Protein AF-A0A7Z8LF42-F1 (afdb_monomer_lite)

pLDDT: mean 80.25, std 17.41, range [40.81, 96.62]

Radius of gyration: 16.09 Å; chains: 1; bounding box: 41×28×46 Å

Secondary structure (DSSP, 8-state):
-----TT-----HHHHHHHHHS-HHHHHHHHHHHHHHHHHHHHHHHHHS---HHHHHHHHHHHHHHHHHHHHHHHHHHHHHT--

Foldseek 3Di:
DDDPPVLDDDDDPVVLVVLLVDDLVVLVVVLVVLVVVLVVQVVCCVPVVRHPVVVNSVSVVSSVSSVVSSVVVVVVVVVVVVPD

Structure (mmCIF, N/CA/C/O backbone):
data_AF-A0A7Z8LF42-F1
#
_entry.id   AF-A0A7Z8LF42-F1
#
loop_
_atom_site.group_PDB
_atom_site.id
_atom_site.type_symbol
_atom_site.label_atom_id
_atom_site.label_alt_id
_atom_site.label_comp_id
_atom_site.label_asym_id
_atom_site.label_entity_id
_atom_site.label_seq_id
_atom_site.pdbx_PDB_ins_code
_atom_site.Cartn_x
_atom_site.Cartn_y
_atom_site.Cartn_z
_atom_site.occupancy
_atom_site.B_iso_or_equiv
_atom_site.auth_seq_id
_atom_site.auth_comp_id
_atom_site.auth_asym_id
_atom_site.auth_atom_id
_atom_site.pdbx_PDB_model_num
ATOM 1 N N . MET A 1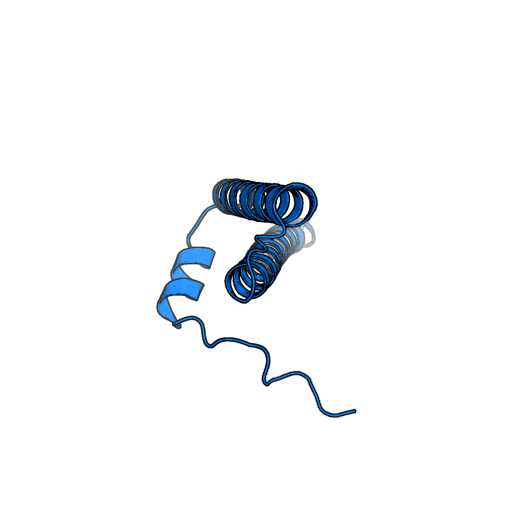 1 ? 17.948 -18.231 14.607 1.00 48.38 1 MET A N 1
ATOM 2 C CA . MET A 1 1 ? 17.337 -17.396 13.550 1.00 48.38 1 MET A CA 1
ATOM 3 C C . MET A 1 1 ? 17.241 -15.965 14.063 1.00 48.38 1 MET A C 1
ATOM 5 O O . MET A 1 1 ? 16.463 -15.746 14.984 1.00 48.38 1 MET A O 1
ATOM 9 N N . PRO A 1 2 ? 18.050 -15.005 13.588 1.00 47.25 2 PRO A N 1
ATOM 10 C CA . PRO A 1 2 ? 17.966 -13.637 14.086 1.00 47.25 2 PRO A CA 1
ATOM 11 C C . PRO A 1 2 ? 16.666 -12.989 13.596 1.00 47.25 2 PRO A C 1
ATOM 13 O O . PRO A 1 2 ? 16.345 -13.026 12.408 1.00 47.25 2 PRO A O 1
ATOM 16 N N . HIS A 1 3 ? 15.897 -12.442 14.537 1.00 50.38 3 HIS A N 1
ATOM 17 C CA . HIS A 1 3 ? 14.640 -11.754 14.276 1.00 50.38 3 HIS A CA 1
ATOM 18 C C . HIS A 1 3 ? 14.847 -10.608 13.277 1.00 50.38 3 HIS A C 1
ATOM 20 O O . HIS A 1 3 ? 15.693 -9.739 13.474 1.00 50.38 3 HIS A O 1
ATOM 26 N N . ASP A 1 4 ? 14.030 -10.613 12.223 1.00 52.47 4 ASP A N 1
ATOM 27 C CA . ASP A 1 4 ? 13.960 -9.658 11.111 1.00 52.47 4 ASP A CA 1
ATOM 28 C C . ASP A 1 4 ? 13.506 -8.249 11.566 1.00 52.47 4 ASP A C 1
ATOM 30 O O . ASP A 1 4 ? 12.478 -7.719 11.143 1.00 52.47 4 ASP A O 1
ATOM 34 N N . GLN A 1 5 ? 14.227 -7.640 12.511 1.00 45.78 5 GLN A N 1
ATOM 35 C CA . GLN A 1 5 ? 13.916 -6.310 13.047 1.00 45.78 5 GLN A CA 1
ATOM 36 C C . GLN A 1 5 ? 14.457 -5.193 12.138 1.00 45.78 5 GLN A C 1
ATOM 38 O O . GLN A 1 5 ? 13.869 -4.115 12.065 1.00 45.78 5 GLN A O 1
ATOM 43 N N . ALA A 1 6 ? 15.507 -5.473 11.357 1.00 40.81 6 ALA A N 1
ATOM 44 C CA . ALA A 1 6 ? 16.194 -4.496 10.507 1.00 40.81 6 ALA A CA 1
ATOM 45 C C . ALA A 1 6 ? 15.429 -4.098 9.224 1.00 40.81 6 ALA A C 1
ATOM 47 O O . ALA A 1 6 ? 15.828 -3.169 8.524 1.00 40.81 6 ALA A O 1
ATOM 48 N N . ARG A 1 7 ? 14.313 -4.765 8.886 1.00 49.53 7 ARG A N 1
ATOM 49 C CA . ARG A 1 7 ? 13.490 -4.426 7.704 1.00 49.53 7 ARG A CA 1
ATOM 50 C C . ARG A 1 7 ? 12.340 -3.466 7.986 1.00 49.53 7 ARG A C 1
ATOM 52 O O . ARG A 1 7 ? 11.640 -3.084 7.038 1.00 49.53 7 ARG A O 1
ATOM 59 N N . ARG A 1 8 ? 12.118 -3.076 9.242 1.00 51.25 8 ARG A N 1
ATOM 60 C CA . ARG A 1 8 ? 11.120 -2.064 9.599 1.00 51.25 8 ARG A CA 1
ATOM 61 C C . ARG A 1 8 ? 11.733 -0.692 9.344 1.00 51.25 8 ARG A C 1
ATOM 63 O O . ARG A 1 8 ? 12.458 -0.171 10.178 1.00 51.25 8 ARG A O 1
ATOM 70 N N . SER A 1 9 ? 11.453 -0.114 8.176 1.00 48.66 9 SER A N 1
ATOM 71 C CA . SER A 1 9 ? 11.699 1.317 7.979 1.00 48.66 9 SER A CA 1
ATOM 72 C C . SER A 1 9 ? 10.951 2.076 9.088 1.00 48.66 9 SER A C 1
ATOM 74 O O . SER A 1 9 ? 9.764 1.782 9.305 1.00 48.66 9 SER A O 1
ATOM 76 N N . PRO A 1 10 ? 11.626 2.963 9.840 1.00 53.16 10 PRO A N 1
ATOM 77 C CA . PRO A 1 10 ? 11.002 3.697 10.925 1.00 53.16 10 PRO A CA 1
ATOM 78 C C . PRO A 1 10 ? 10.050 4.719 10.313 1.00 53.16 10 PRO A C 1
ATOM 80 O O . PRO A 1 10 ? 10.435 5.822 9.945 1.00 53.16 10 PRO A O 1
ATOM 83 N N . VAL A 1 11 ? 8.789 4.327 10.167 1.00 58.28 11 VAL A N 1
ATOM 84 C CA . VAL A 1 11 ? 7.727 5.291 9.900 1.00 58.28 11 VAL A CA 1
ATOM 85 C C . VAL A 1 11 ? 7.599 6.187 11.114 1.00 58.28 11 VAL A C 1
ATOM 87 O O . VAL A 1 11 ? 7.598 5.691 12.250 1.00 58.28 11 VAL A O 1
ATOM 90 N N . LYS A 1 12 ? 7.542 7.495 10.853 1.00 60.44 12 LYS A N 1
ATOM 91 C CA . LYS A 1 12 ? 7.435 8.520 11.888 1.00 60.44 12 LYS A CA 1
ATOM 92 C C . LYS A 1 12 ? 6.239 8.188 12.777 1.00 60.44 12 LYS A C 1
ATOM 94 O O . LYS A 1 12 ? 5.209 7.712 12.303 1.00 60.44 12 LYS A O 1
ATOM 99 N N . ALA A 1 13 ? 6.391 8.387 14.084 1.00 61.25 13 ALA A N 1
ATOM 100 C CA . ALA A 1 13 ? 5.346 8.043 15.047 1.00 61.25 13 ALA A CA 1
ATOM 101 C C . ALA A 1 13 ? 4.003 8.727 14.717 1.00 61.25 13 ALA A C 1
ATOM 103 O O . ALA A 1 13 ? 2.956 8.105 14.879 1.00 61.25 13 ALA A O 1
ATOM 104 N N . THR A 1 14 ? 4.058 9.943 14.166 1.00 62.88 14 THR A N 1
ATOM 105 C CA . TH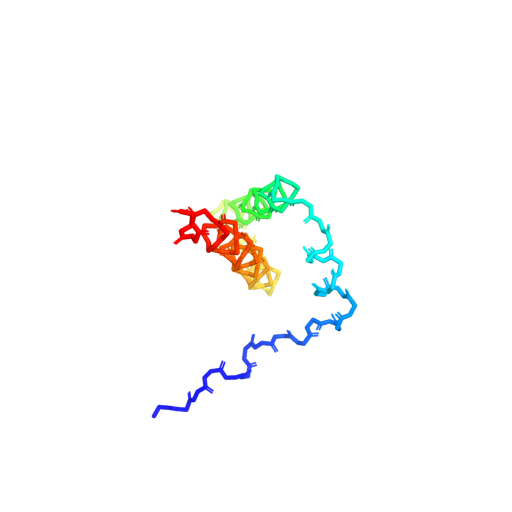R A 1 14 ? 2.908 10.731 13.699 1.00 62.88 14 THR A CA 1
ATOM 106 C C . THR A 1 14 ? 2.131 10.025 12.588 1.00 62.88 14 THR A C 1
ATOM 108 O O . THR A 1 14 ? 0.935 9.803 12.711 1.00 62.88 14 THR A O 1
ATOM 111 N N . GLU A 1 15 ? 2.828 9.518 11.573 1.00 71.75 15 GLU A N 1
ATOM 112 C CA . GLU A 1 15 ? 2.221 8.861 10.410 1.00 71.75 15 GLU A CA 1
ATOM 113 C C . GLU A 1 15 ? 1.500 7.552 10.795 1.00 71.75 15 GLU A C 1
ATOM 115 O O . GLU A 1 15 ? 0.479 7.186 10.218 1.00 71.75 15 GLU A O 1
ATOM 120 N N . LYS A 1 16 ? 1.958 6.846 11.839 1.00 76.00 16 LYS A N 1
ATOM 121 C CA . LYS A 1 16 ? 1.215 5.688 12.377 1.00 76.00 16 LYS A CA 1
ATOM 122 C C . LYS A 1 16 ? -0.070 6.088 13.100 1.00 76.00 16 LYS A C 1
ATOM 124 O O . LYS A 1 16 ? -1.039 5.332 13.050 1.00 76.00 16 LYS A O 1
ATOM 129 N N . GLN A 1 17 ? -0.053 7.207 13.819 1.00 78.25 17 GLN A N 1
ATOM 130 C CA . GLN A 1 17 ? -1.227 7.710 14.532 1.00 78.25 17 GLN A CA 1
ATOM 131 C C . GLN A 1 17 ? -2.277 8.211 13.538 1.00 78.25 17 GLN A C 1
ATOM 133 O O . GLN A 1 17 ? -3.443 7.851 13.666 1.00 78.25 17 GLN A O 1
ATOM 138 N N . GLU A 1 18 ? -1.846 8.917 12.493 1.00 80.44 18 GLU A N 1
ATOM 139 C CA . GLU A 1 18 ? -2.695 9.364 11.384 1.00 80.44 18 GLU A CA 1
ATOM 140 C C . GLU A 1 18 ? -3.396 8.183 10.701 1.00 80.44 18 GLU A C 1
ATOM 142 O O . GLU A 1 18 ? -4.616 8.184 10.555 1.00 80.44 18 GLU A O 1
ATOM 147 N N . LEU A 1 19 ? -2.664 7.106 10.388 1.00 80.81 19 LEU A N 1
ATOM 148 C CA . LEU A 1 19 ? -3.267 5.897 9.815 1.00 80.81 19 LEU A CA 1
ATOM 149 C C . LEU A 1 19 ? -4.288 5.229 10.748 1.00 80.81 19 LEU A C 1
ATOM 151 O O . LEU A 1 19 ? -5.232 4.595 10.287 1.00 80.81 19 LEU A O 1
ATOM 155 N N . ARG A 1 20 ? -4.119 5.338 12.068 1.00 82.44 20 ARG A N 1
ATOM 156 C CA . ARG A 1 20 ? -5.098 4.805 13.026 1.00 82.44 20 ARG A CA 1
ATOM 157 C C . ARG A 1 20 ? -6.322 5.706 13.174 1.00 82.44 20 ARG A C 1
ATOM 159 O O . ARG A 1 20 ? -7.379 5.179 13.519 1.00 82.44 20 ARG A O 1
ATOM 166 N N . ALA A 1 21 ? -6.202 7.000 12.888 1.00 86.44 21 ALA A N 1
ATOM 167 C CA . ALA A 1 21 ? -7.319 7.940 12.903 1.00 86.44 21 ALA A CA 1
ATOM 168 C C . ALA A 1 21 ? -8.285 7.734 11.720 1.00 86.44 21 ALA A C 1
ATOM 170 O O . ALA A 1 21 ? -9.484 7.929 11.887 1.00 86.44 21 ALA A O 1
ATOM 171 N N . LEU A 1 22 ? -7.787 7.273 10.567 1.00 85.88 22 LEU A N 1
ATOM 172 C CA . LEU A 1 22 ? -8.601 6.993 9.373 1.00 85.88 22 LEU A CA 1
ATOM 173 C C . LEU A 1 22 ? -9.646 5.896 9.599 1.00 85.88 22 LEU A C 1
ATOM 175 O O . LEU A 1 22 ? -9.410 4.942 10.344 1.00 85.88 22 LEU A O 1
ATOM 179 N N . SER A 1 23 ? -10.777 5.970 8.907 1.00 88.44 23 SER A N 1
ATOM 180 C CA . SER A 1 23 ? -11.807 4.927 8.919 1.00 88.44 23 SER A CA 1
ATOM 181 C C . SER A 1 23 ? -11.327 3.621 8.264 1.00 88.44 23 SER A C 1
ATOM 183 O O . SER A 1 23 ? -10.321 3.573 7.553 1.00 88.44 23 SER A O 1
ATOM 185 N N . VAL A 1 24 ? -12.037 2.514 8.514 1.00 89.81 24 VAL A N 1
ATOM 186 C CA . VAL A 1 24 ? -11.696 1.212 7.908 1.00 89.81 24 VAL A CA 1
ATOM 187 C C . VAL A 1 24 ? -11.824 1.256 6.382 1.00 89.81 24 VAL A C 1
ATOM 189 O O . VAL A 1 24 ? -11.009 0.640 5.693 1.00 89.81 24 VAL A O 1
ATOM 192 N N . ASP A 1 25 ? -12.800 1.992 5.856 1.00 88.75 25 ASP A N 1
ATOM 193 C CA . ASP A 1 25 ? -13.035 2.088 4.415 1.00 88.75 25 ASP A CA 1
ATOM 194 C C . ASP A 1 25 ? -11.956 2.928 3.724 1.00 88.75 25 ASP A C 1
ATOM 196 O O . ASP A 1 25 ? -11.365 2.467 2.748 1.00 88.75 25 ASP A O 1
ATOM 200 N N . GLU A 1 26 ? -11.553 4.057 4.312 1.00 88.31 26 GLU A N 1
ATOM 201 C CA . GLU A 1 26 ? -10.410 4.844 3.821 1.00 88.31 26 GLU A CA 1
ATOM 202 C C . GLU A 1 26 ? -9.109 4.024 3.821 1.00 88.31 26 GLU A C 1
ATOM 204 O O . GLU A 1 26 ? -8.311 4.082 2.881 1.00 88.31 26 GLU A O 1
ATOM 209 N N . LEU A 1 27 ? -8.887 3.202 4.855 1.00 90.19 27 LEU A N 1
ATOM 210 C CA . LEU A 1 27 ? -7.725 2.312 4.914 1.00 90.19 27 LEU A CA 1
ATOM 211 C C . LEU A 1 27 ? -7.752 1.250 3.806 1.00 90.19 27 LEU A C 1
ATOM 213 O O . LEU A 1 27 ? -6.698 0.903 3.259 1.00 90.19 27 LEU A O 1
ATOM 217 N N . ARG A 1 28 ? -8.938 0.737 3.457 1.00 92.19 28 ARG A N 1
ATOM 218 C CA . ARG A 1 28 ? -9.123 -0.216 2.353 1.00 92.19 28 ARG A CA 1
ATOM 219 C C . ARG A 1 28 ? -8.873 0.441 1.002 1.00 92.19 28 ARG A C 1
ATOM 221 O O . ARG A 1 28 ? -8.160 -0.146 0.187 1.00 92.19 28 ARG A O 1
ATOM 228 N N . GLU A 1 29 ? -9.388 1.646 0.786 1.00 94.94 29 GLU A N 1
ATOM 229 C CA . GLU A 1 29 ? -9.157 2.419 -0.438 1.00 94.94 29 GLU A CA 1
ATOM 230 C C . GLU A 1 29 ? -7.668 2.712 -0.639 1.00 94.94 29 GLU A C 1
ATOM 232 O O . GLU A 1 29 ? -7.109 2.438 -1.705 1.00 94.94 29 GLU A O 1
ATOM 237 N N . GLN A 1 30 ? -6.973 3.159 0.411 1.00 92.06 30 GLN A N 1
ATOM 238 C CA . GLN A 1 30 ? -5.528 3.385 0.346 1.00 92.06 30 GLN A CA 1
ATOM 239 C C . GLN A 1 30 ? -4.741 2.097 0.074 1.00 92.06 30 GLN A C 1
ATOM 241 O O . GLN A 1 30 ? -3.749 2.116 -0.665 1.00 92.06 30 GLN A O 1
ATOM 246 N N . ALA A 1 31 ? -5.159 0.970 0.657 1.00 93.62 31 ALA A N 1
ATOM 247 C CA . ALA A 1 31 ? -4.535 -0.322 0.392 1.00 93.62 31 ALA A CA 1
ATOM 248 C C . ALA A 1 31 ? -4.756 -0.757 -1.066 1.00 93.62 31 ALA A C 1
ATOM 250 O O . ALA A 1 31 ? -3.816 -1.234 -1.707 1.00 93.62 31 ALA A O 1
ATOM 251 N N . ALA A 1 32 ? -5.959 -0.551 -1.609 1.00 95.50 32 ALA A N 1
ATOM 252 C CA . ALA A 1 32 ? -6.284 -0.841 -3.002 1.00 95.50 32 ALA A CA 1
ATOM 253 C C . ALA A 1 32 ? -5.445 0.012 -3.967 1.00 95.50 32 ALA A C 1
ATOM 255 O O . ALA A 1 32 ? -4.799 -0.538 -4.860 1.00 95.50 32 ALA A O 1
ATOM 256 N N . ALA A 1 33 ? -5.343 1.321 -3.724 1.00 95.25 33 ALA A N 1
ATOM 257 C CA . ALA A 1 33 ? -4.521 2.223 -4.529 1.00 95.25 33 ALA A CA 1
ATOM 258 C C . ALA A 1 33 ? -3.037 1.808 -4.543 1.00 95.25 33 ALA A C 1
ATOM 260 O O . ALA A 1 33 ? -2.397 1.770 -5.596 1.00 95.25 33 ALA A O 1
ATOM 261 N N . LYS A 1 34 ? -2.479 1.427 -3.386 1.00 94.75 34 LYS A N 1
ATOM 262 C CA . LYS A 1 34 ? -1.087 0.952 -3.289 1.00 94.75 34 LYS A CA 1
ATOM 263 C C . LYS A 1 34 ? -0.874 -0.394 -3.987 1.00 94.75 34 LYS A C 1
ATOM 265 O O . LYS A 1 34 ? 0.187 -0.608 -4.579 1.00 94.75 34 LYS A O 1
ATOM 270 N N . ARG A 1 35 ? -1.857 -1.301 -3.946 1.00 95.81 35 ARG A N 1
ATOM 271 C CA . ARG A 1 35 ? -1.812 -2.571 -4.695 1.00 95.81 35 ARG A CA 1
ATOM 272 C C . ARG A 1 35 ? -1.831 -2.331 -6.201 1.00 95.81 35 ARG A C 1
ATOM 274 O O . ARG A 1 35 ? -1.034 -2.947 -6.901 1.00 95.81 35 ARG A O 1
ATOM 281 N N . GLU A 1 36 ? -2.662 -1.406 -6.669 1.00 96.62 36 GLU A N 1
ATOM 282 C CA . GLU A 1 36 ? -2.730 -1.014 -8.078 1.00 96.62 36 GLU A CA 1
ATOM 283 C C . GLU A 1 36 ? -1.394 -0.433 -8.564 1.00 96.62 36 GLU A C 1
ATOM 285 O O . GLU A 1 36 ? -0.847 -0.872 -9.574 1.00 96.62 36 GLU A O 1
ATOM 290 N N . GLN A 1 37 ? -0.785 0.477 -7.797 1.00 95.00 37 GLN A N 1
ATOM 291 C CA . GLN A 1 37 ? 0.552 1.002 -8.110 1.00 95.00 37 GLN A CA 1
ATOM 292 C C . GLN A 1 37 ? 1.608 -0.105 -8.188 1.00 95.00 37 GLN A C 1
ATOM 294 O O . GLN A 1 37 ? 2.468 -0.108 -9.073 1.00 95.00 37 GLN A O 1
ATOM 299 N N . LEU A 1 38 ? 1.545 -1.064 -7.264 1.00 95.31 38 LEU A N 1
ATOM 300 C CA . LEU A 1 38 ? 2.461 -2.192 -7.246 1.00 95.31 38 LEU A CA 1
ATOM 301 C C . LEU A 1 38 ? 2.236 -3.136 -8.436 1.00 95.31 38 LEU A C 1
ATOM 303 O O . LEU A 1 38 ? 3.207 -3.672 -8.968 1.00 95.31 38 LEU A O 1
ATOM 307 N N . PHE A 1 39 ? 0.988 -3.325 -8.864 1.00 96.06 39 PHE A N 1
ATOM 308 C CA . PHE A 1 39 ? 0.645 -4.095 -10.054 1.00 96.06 39 PHE A CA 1
ATOM 309 C C . PHE A 1 39 ? 1.175 -3.423 -11.323 1.00 96.06 39 PHE A C 1
ATOM 311 O O . PHE A 1 39 ? 1.937 -4.050 -12.057 1.00 96.06 39 PHE A O 1
ATOM 318 N N . ARG A 1 40 ? 0.898 -2.129 -11.518 1.00 94.75 40 ARG A N 1
ATOM 319 C CA . ARG A 1 40 ? 1.432 -1.352 -12.650 1.00 94.75 40 ARG A CA 1
ATOM 320 C C . ARG A 1 40 ? 2.948 -1.423 -12.728 1.00 94.75 40 ARG A C 1
ATOM 322 O O . ARG A 1 40 ? 3.498 -1.706 -13.780 1.00 94.75 40 ARG A O 1
ATOM 329 N N . GLY A 1 41 ? 3.632 -1.265 -11.599 1.00 94.62 41 GLY A N 1
ATOM 330 C CA . GLY A 1 41 ? 5.087 -1.358 -11.583 1.00 94.62 41 GLY A CA 1
ATOM 331 C C . GLY A 1 41 ? 5.644 -2.760 -11.848 1.00 94.62 41 GLY A C 1
ATOM 332 O O . GLY A 1 41 ? 6.773 -2.879 -12.319 1.00 94.62 41 GLY A O 1
ATOM 333 N N . ARG A 1 42 ? 4.879 -3.828 -11.577 1.00 92.75 42 ARG A N 1
ATOM 334 C CA . ARG A 1 42 ? 5.229 -5.189 -12.024 1.00 92.75 42 ARG A CA 1
ATOM 335 C C . ARG A 1 42 ? 5.058 -5.332 -13.535 1.00 92.75 42 ARG A C 1
ATOM 337 O O . ARG A 1 42 ? 5.901 -5.967 -14.158 1.00 92.75 42 ARG A O 1
ATOM 344 N N . LEU A 1 43 ? 4.012 -4.731 -14.107 1.00 95.75 43 LEU A N 1
ATOM 345 C CA . LEU A 1 43 ? 3.808 -4.707 -15.556 1.00 95.75 43 LEU A CA 1
ATOM 346 C C . LEU A 1 43 ? 4.933 -3.944 -16.262 1.00 95.75 43 LEU A C 1
ATOM 348 O O . LEU A 1 43 ? 5.548 -4.507 -17.159 1.00 95.75 43 LEU A O 1
ATOM 352 N N . SER A 1 44 ? 5.284 -2.735 -15.809 1.00 93.19 44 SER A N 1
ATOM 353 C CA . SER A 1 44 ? 6.419 -1.975 -16.362 1.00 93.19 44 SER A CA 1
ATOM 354 C C . SER A 1 44 ? 7.733 -2.750 -16.261 1.00 93.19 44 SER A C 1
ATOM 356 O O . SER A 1 44 ? 8.514 -2.775 -17.206 1.00 93.19 44 SER A O 1
ATOM 358 N N . GLN A 1 45 ? 7.960 -3.474 -15.159 1.00 93.56 45 GLN A N 1
ATOM 359 C CA . GLN A 1 45 ? 9.133 -4.342 -15.050 1.00 93.56 45 GLN A CA 1
ATOM 360 C C . GLN A 1 45 ? 9.138 -5.455 -16.106 1.00 93.56 45 GLN A C 1
ATOM 362 O O . GLN A 1 45 ? 10.196 -5.780 -16.634 1.00 93.56 45 GLN A O 1
ATOM 367 N N . ALA A 1 46 ? 7.982 -6.058 -16.380 1.00 93.81 46 ALA A N 1
ATOM 368 C CA . ALA A 1 46 ? 7.861 -7.156 -17.331 1.00 93.81 46 ALA A CA 1
ATOM 369 C C . ALA A 1 46 ? 7.955 -6.690 -18.793 1.00 93.81 46 ALA A C 1
ATOM 371 O O . ALA A 1 46 ? 8.537 -7.395 -19.610 1.00 93.81 46 ALA A O 1
ATOM 372 N N . VAL A 1 47 ? 7.391 -5.522 -19.113 1.00 94.88 47 VAL A N 1
ATOM 373 C CA . VAL A 1 47 ? 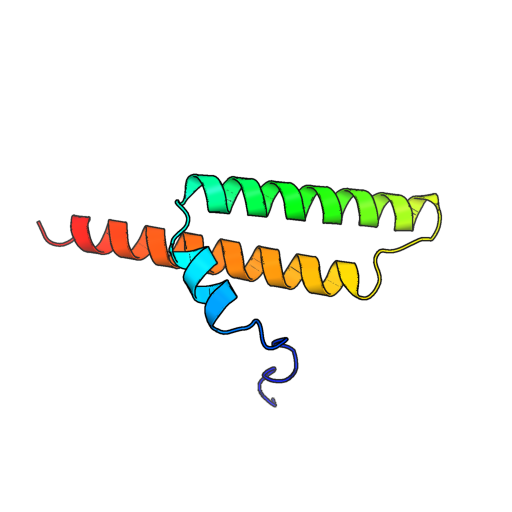7.303 -4.999 -20.487 1.00 94.88 47 VAL A CA 1
ATOM 374 C C . VAL A 1 47 ? 8.541 -4.187 -20.868 1.00 94.88 47 VAL A C 1
ATOM 376 O O . VAL A 1 47 ? 9.073 -4.352 -21.960 1.00 94.88 47 VAL A O 1
ATOM 379 N N . GLU A 1 48 ? 9.018 -3.324 -19.972 1.00 92.81 48 GLU A N 1
ATOM 380 C CA . GLU A 1 48 ? 10.046 -2.312 -20.264 1.00 92.81 48 GLU A CA 1
ATOM 381 C C . GLU A 1 48 ? 11.370 -2.602 -19.539 1.00 92.81 48 GLU A C 1
ATOM 383 O O . GLU A 1 48 ? 12.345 -1.867 -19.687 1.00 92.81 48 GLU A O 1
ATOM 388 N N . GLY A 1 49 ? 11.414 -3.632 -18.684 1.00 90.94 49 GLY A N 1
ATOM 389 C CA . GLY A 1 49 ? 12.550 -3.895 -17.794 1.00 90.94 49 GLY A CA 1
ATOM 390 C C . GLY A 1 49 ? 12.696 -2.877 -16.653 1.00 90.94 49 GLY A C 1
ATOM 391 O O . GLY A 1 49 ? 13.580 -3.015 -15.805 1.00 90.94 49 GLY A O 1
ATOM 392 N N . GLN A 1 50 ? 11.821 -1.867 -16.579 1.00 85.88 50 GLN A N 1
ATOM 393 C CA . GLN A 1 50 ? 11.874 -0.793 -15.589 1.00 85.88 50 GLN A CA 1
ATOM 394 C C . GLN A 1 50 ? 11.036 -1.140 -14.352 1.00 85.88 50 GLN A C 1
ATOM 396 O O . GLN A 1 50 ? 9.851 -0.830 -14.242 1.00 85.88 50 GLN A O 1
ATOM 401 N N . GLY A 1 51 ? 11.663 -1.818 -13.390 1.00 85.94 51 GLY A N 1
ATOM 402 C CA . GLY A 1 51 ? 11.020 -2.175 -12.125 1.00 85.94 51 GLY A CA 1
ATOM 403 C C . GLY A 1 51 ? 11.006 -1.058 -11.079 1.00 85.94 51 GLY A C 1
ATOM 404 O O . GLY A 1 51 ? 11.849 -0.167 -11.052 1.00 85.94 51 GLY A O 1
ATOM 405 N N . LEU A 1 52 ? 10.086 -1.165 -10.114 1.00 87.12 52 LEU A N 1
ATOM 406 C CA . LEU A 1 52 ? 9.944 -0.198 -9.012 1.00 87.12 52 LEU A CA 1
ATOM 407 C C . LEU A 1 52 ? 11.130 -0.165 -8.026 1.00 87.12 52 LEU A C 1
ATOM 409 O O . LEU A 1 52 ? 11.191 0.722 -7.169 1.00 87.12 52 LEU A O 1
ATOM 413 N N . GLY A 1 53 ? 12.026 -1.156 -8.055 1.00 89.69 53 GLY A N 1
ATOM 414 C CA . GLY A 1 53 ? 13.182 -1.240 -7.158 1.00 89.69 53 GLY A CA 1
ATOM 415 C C . GLY A 1 53 ? 12.812 -1.076 -5.675 1.00 89.69 53 GLY A C 1
ATOM 416 O O . GLY A 1 53 ? 11.993 -1.823 -5.124 1.00 89.69 53 GLY A O 1
ATOM 417 N N . MET A 1 54 ? 13.406 -0.077 -5.013 1.00 88.62 54 MET A N 1
ATOM 418 C CA . MET A 1 54 ? 13.145 0.218 -3.598 1.00 88.62 54 MET A CA 1
ATOM 419 C C . MET A 1 54 ? 11.702 0.683 -3.341 1.00 88.62 54 MET A C 1
ATOM 421 O O . MET A 1 54 ? 11.122 0.300 -2.322 1.00 88.62 54 MET A O 1
ATOM 425 N N . LYS A 1 55 ? 11.077 1.414 -4.278 1.00 88.19 55 LYS A N 1
ATOM 426 C CA . LYS A 1 55 ? 9.678 1.867 -4.149 1.00 88.19 55 LYS A CA 1
ATOM 427 C C . LYS A 1 55 ? 8.723 0.680 -4.023 1.00 88.19 55 LYS A C 1
ATOM 429 O O . LYS A 1 55 ? 7.832 0.686 -3.181 1.00 88.19 55 LYS A O 1
ATOM 434 N N . GLY A 1 56 ? 8.982 -0.403 -4.758 1.00 92.38 56 GLY A N 1
ATOM 435 C CA . GLY A 1 56 ? 8.197 -1.634 -4.654 1.00 92.38 56 GLY A CA 1
ATOM 436 C C . GLY A 1 56 ? 8.300 -2.293 -3.273 1.00 92.38 56 GLY A C 1
ATOM 437 O O . GLY A 1 56 ? 7.324 -2.858 -2.781 1.00 92.38 56 GLY A O 1
ATOM 438 N N . ARG A 1 57 ? 9.464 -2.206 -2.613 1.00 91.25 57 ARG A N 1
ATOM 439 C CA . ARG A 1 57 ? 9.643 -2.701 -1.235 1.00 91.25 57 ARG A CA 1
ATOM 440 C C . ARG A 1 57 ? 8.881 -1.843 -0.225 1.00 91.25 57 ARG A C 1
ATOM 442 O O . ARG A 1 57 ? 8.346 -2.395 0.730 1.00 91.25 57 ARG A O 1
ATOM 449 N N . VAL A 1 58 ? 8.843 -0.525 -0.419 1.00 89.88 58 VAL A N 1
ATOM 450 C CA . VAL A 1 58 ? 8.072 0.404 0.426 1.00 89.88 58 VAL A CA 1
ATOM 451 C C . VAL A 1 58 ? 6.575 0.125 0.293 1.00 89.88 58 VAL A C 1
ATOM 453 O O . VAL A 1 58 ? 5.942 -0.191 1.296 1.00 89.88 58 VAL A O 1
ATOM 456 N N . LEU A 1 59 ? 6.055 0.055 -0.938 1.00 91.50 59 LEU A N 1
ATOM 457 C CA . LEU A 1 59 ? 4.643 -0.243 -1.205 1.00 91.50 59 LEU A CA 1
ATOM 458 C C . LEU A 1 59 ? 4.170 -1.541 -0.535 1.00 91.50 59 LEU A C 1
ATOM 460 O O . LEU A 1 59 ? 3.122 -1.551 0.103 1.00 91.50 59 LEU A O 1
ATOM 464 N N . ARG A 1 60 ? 4.959 -2.626 -0.600 1.00 93.00 60 ARG A N 1
ATOM 465 C CA . ARG A 1 60 ? 4.611 -3.886 0.090 1.00 93.00 60 ARG A CA 1
ATOM 466 C C . ARG A 1 60 ? 4.506 -3.729 1.603 1.00 93.00 60 ARG A C 1
ATOM 468 O O . ARG A 1 60 ? 3.603 -4.299 2.207 1.00 93.00 60 ARG A O 1
ATOM 475 N N . ARG A 1 61 ? 5.427 -2.980 2.220 1.00 91.50 61 ARG A N 1
ATOM 476 C CA . ARG A 1 61 ? 5.391 -2.734 3.669 1.00 91.50 61 ARG A CA 1
ATOM 477 C C . ARG A 1 61 ? 4.184 -1.893 4.058 1.00 91.50 61 ARG A C 1
ATOM 479 O O . ARG A 1 61 ? 3.570 -2.172 5.083 1.00 91.50 61 ARG A O 1
ATOM 486 N N . ASP A 1 62 ? 3.848 -0.892 3.254 1.00 90.62 62 ASP A N 1
ATOM 487 C CA . ASP A 1 62 ? 2.719 -0.016 3.546 1.00 90.62 62 ASP A CA 1
ATOM 488 C C . ASP A 1 62 ? 1.388 -0.749 3.400 1.00 90.62 62 ASP A C 1
ATOM 490 O O . ASP A 1 62 ? 0.536 -0.605 4.272 1.00 90.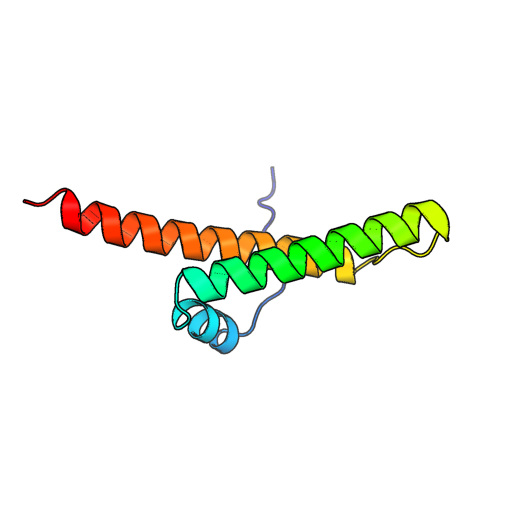62 62 ASP A O 1
ATOM 494 N N . ILE A 1 63 ? 1.238 -1.600 2.378 1.00 93.00 63 ILE A N 1
ATOM 495 C CA . ILE A 1 63 ? 0.075 -2.491 2.239 1.00 93.00 63 ILE A CA 1
ATOM 496 C C . ILE A 1 63 ? -0.058 -3.382 3.481 1.00 93.00 63 ILE A C 1
ATOM 498 O O . ILE A 1 63 ? -1.109 -3.384 4.115 1.00 93.00 63 ILE A O 1
ATOM 502 N N . ALA A 1 64 ? 1.021 -4.059 3.890 1.00 93.19 64 ALA A N 1
ATOM 503 C CA . ALA A 1 64 ? 0.997 -4.926 5.069 1.00 93.19 64 ALA A CA 1
ATOM 504 C C . ALA A 1 64 ? 0.638 -4.162 6.358 1.00 93.19 64 ALA A C 1
ATOM 506 O O . ALA A 1 64 ? -0.060 -4.689 7.227 1.00 93.19 64 ALA A O 1
ATOM 507 N N . ARG A 1 65 ? 1.084 -2.905 6.495 1.00 90.56 65 ARG A N 1
ATOM 508 C CA . ARG A 1 65 ? 0.730 -2.056 7.641 1.00 90.56 65 ARG A CA 1
ATOM 509 C C . ARG A 1 65 ? -0.755 -1.701 7.639 1.00 90.56 65 ARG A C 1
ATOM 511 O O . ARG A 1 65 ? -1.391 -1.841 8.679 1.00 90.56 65 ARG A O 1
ATOM 518 N N . LEU A 1 66 ? -1.292 -1.266 6.500 1.00 91.12 66 LEU A N 1
ATOM 519 C CA . LEU A 1 66 ? -2.714 -0.938 6.361 1.00 91.12 66 LEU A CA 1
ATOM 520 C C . LEU A 1 66 ? -3.588 -2.157 6.679 1.00 91.12 66 LEU A C 1
ATOM 522 O O . LEU A 1 66 ? -4.508 -2.057 7.484 1.00 91.12 66 LEU A O 1
ATOM 526 N N . GLU A 1 67 ? -3.243 -3.327 6.136 1.00 93.06 67 GLU A N 1
ATOM 527 C CA . GLU A 1 67 ? -3.939 -4.588 6.421 1.00 93.06 67 GLU A CA 1
ATOM 528 C C . GLU A 1 67 ? -3.884 -4.965 7.906 1.00 93.06 67 GLU A C 1
ATOM 530 O O . GLU A 1 67 ? -4.884 -5.410 8.471 1.00 93.06 67 GLU A O 1
ATOM 535 N N . THR A 1 68 ? -2.737 -4.748 8.559 1.00 93.75 68 THR A N 1
ATOM 536 C CA . THR A 1 68 ? -2.595 -4.983 10.002 1.00 93.75 68 THR A CA 1
ATOM 537 C C . THR A 1 68 ? -3.528 -4.073 10.799 1.00 93.75 68 THR A C 1
ATOM 539 O O . THR A 1 68 ? -4.243 -4.566 11.664 1.00 93.75 68 THR A O 1
ATOM 542 N N . ILE A 1 69 ? -3.581 -2.773 10.486 1.00 90.25 69 ILE A N 1
ATOM 543 C CA . ILE A 1 69 ? -4.456 -1.816 11.184 1.00 90.25 69 ILE A CA 1
ATOM 544 C C . ILE A 1 69 ? -5.934 -2.157 10.953 1.00 90.25 69 ILE A C 1
ATOM 546 O O . ILE A 1 69 ? -6.715 -2.138 11.900 1.00 90.25 69 ILE A O 1
ATOM 550 N N . ILE A 1 70 ? -6.320 -2.522 9.726 1.00 91.06 70 ILE A N 1
ATOM 551 C CA . ILE A 1 70 ? -7.688 -2.971 9.417 1.00 91.06 70 ILE A CA 1
ATOM 552 C C . ILE A 1 70 ? -8.063 -4.176 10.288 1.00 91.06 70 ILE A C 1
ATOM 554 O O . ILE A 1 70 ? -9.148 -4.205 10.866 1.00 91.06 70 ILE A O 1
ATOM 558 N N . LYS A 1 71 ? -7.153 -5.148 10.425 1.00 92.38 71 LYS A N 1
ATOM 559 C CA . LYS A 1 71 ? -7.363 -6.343 11.249 1.00 92.38 71 LYS A CA 1
ATOM 560 C C . LYS A 1 71 ? -7.394 -6.040 12.750 1.00 92.38 71 LYS A C 1
ATOM 562 O O . LYS A 1 71 ? -8.150 -6.675 13.479 1.00 92.38 71 LYS A O 1
ATOM 567 N N . GLU A 1 72 ? -6.577 -5.100 13.225 1.00 90.69 72 GLU A N 1
ATOM 568 C CA . GLU A 1 72 ? -6.639 -4.607 14.608 1.00 90.69 72 GLU A CA 1
ATOM 569 C C . GLU A 1 72 ? -8.021 -3.999 14.886 1.00 90.69 72 GLU A C 1
ATOM 571 O O . GLU A 1 72 ? -8.677 -4.391 15.848 1.00 90.69 72 GLU A O 1
ATOM 576 N N . LYS A 1 73 ? -8.510 -3.130 13.991 1.00 87.62 73 LYS A N 1
ATOM 577 C CA . LYS A 1 73 ? -9.825 -2.487 14.117 1.00 87.62 73 LYS A CA 1
ATOM 578 C C . LYS A 1 73 ? -10.989 -3.476 14.055 1.00 87.62 73 LYS A C 1
ATOM 580 O O . LYS A 1 73 ? -11.919 -3.357 14.848 1.0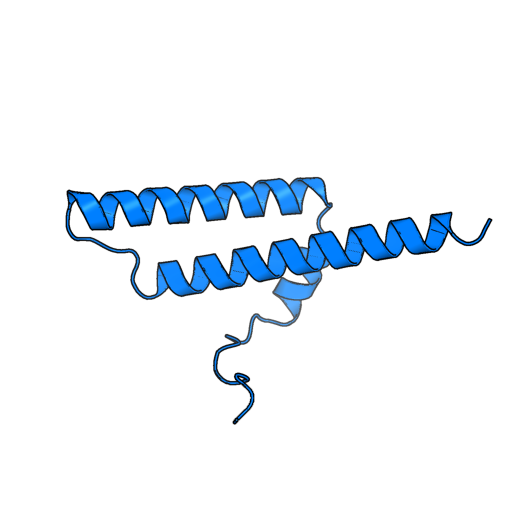0 87.62 73 LYS A O 1
ATOM 585 N N . SER A 1 74 ? -10.938 -4.464 13.158 1.00 85.25 74 SER A N 1
ATOM 586 C CA . SER A 1 74 ? -11.997 -5.477 13.066 1.00 85.25 74 SER A CA 1
ATOM 587 C C . SER A 1 74 ? -12.086 -6.310 14.348 1.00 85.25 74 SER A C 1
ATOM 589 O O . SER A 1 74 ? -13.177 -6.507 14.875 1.00 85.25 74 SER A O 1
ATOM 591 N N . ARG A 1 75 ? -10.939 -6.705 14.916 1.00 85.94 75 ARG A N 1
ATOM 592 C CA . ARG A 1 75 ? -10.880 -7.457 16.178 1.00 85.94 75 ARG A CA 1
ATOM 593 C C . ARG A 1 75 ? -11.390 -6.657 17.372 1.00 85.94 75 ARG A C 1
ATOM 595 O O . ARG A 1 75 ? -12.077 -7.226 18.213 1.00 85.94 75 ARG A O 1
ATOM 602 N N . SER A 1 76 ? -11.091 -5.359 17.444 1.00 76.81 76 SER A N 1
ATOM 603 C CA . SER A 1 76 ? -11.672 -4.485 18.471 1.00 76.81 76 SER A CA 1
ATOM 604 C C . SER A 1 76 ? -13.200 -4.454 18.373 1.00 76.81 76 SER A C 1
ATOM 606 O O . SER A 1 76 ? -13.869 -4.623 19.386 1.00 76.81 76 SER A O 1
ATOM 608 N N . SER A 1 77 ? -13.751 -4.357 17.158 1.00 68.44 77 SER A N 1
ATOM 609 C CA . SER A 1 77 ? -15.208 -4.368 16.950 1.00 68.44 77 SER A CA 1
ATOM 610 C C . SER A 1 77 ? -15.878 -5.725 17.217 1.00 68.44 77 SER A C 1
ATOM 612 O O . SER A 1 77 ? -17.059 -5.779 17.550 1.00 68.44 77 SER A O 1
ATOM 614 N N . GLU A 1 78 ? -15.146 -6.834 17.077 1.00 62.97 78 GLU A N 1
ATOM 615 C CA . GLU A 1 78 ? -15.628 -8.185 17.402 1.00 62.97 78 GLU A CA 1
ATOM 616 C C . GLU A 1 78 ? -15.566 -8.467 18.908 1.00 62.97 78 GLU A C 1
ATOM 618 O O . GLU A 1 78 ? -16.460 -9.118 19.443 1.00 62.97 78 GLU A O 1
ATOM 623 N N . SER A 1 79 ? -14.564 -7.925 19.609 1.00 58.03 79 SER A N 1
ATOM 624 C CA . SER A 1 79 ? -14.450 -8.041 21.067 1.00 58.03 79 SER A CA 1
ATOM 625 C C . SER A 1 79 ? -15.576 -7.316 21.810 1.00 58.03 79 SER A C 1
ATOM 627 O O . SER A 1 79 ? -15.955 -7.764 22.887 1.00 58.03 79 SER A O 1
ATOM 629 N N . GLU A 1 80 ? -16.125 -6.232 21.252 1.00 51.44 80 GLU A N 1
ATOM 630 C CA . GLU A 1 80 ? -17.294 -5.539 21.820 1.00 51.44 80 GLU A CA 1
ATOM 631 C C . GLU A 1 80 ? -18.599 -6.329 21.630 1.00 51.44 80 GLU A C 1
ATOM 633 O O . GLU A 1 80 ? -19.509 -6.224 22.446 1.00 51.44 80 GLU A O 1
ATOM 638 N N . LYS A 1 81 ? -18.692 -7.163 20.586 1.00 53.12 81 LY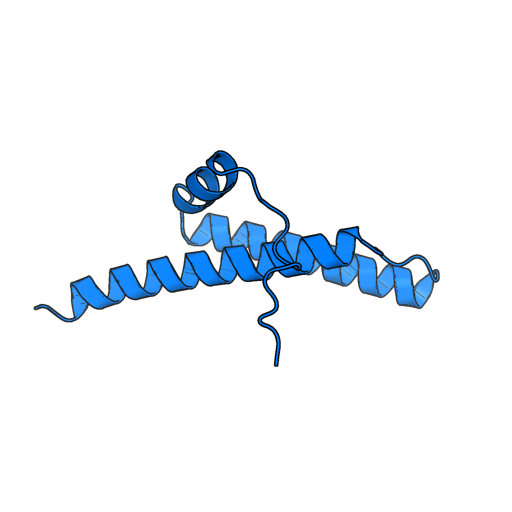S A N 1
ATOM 639 C CA . LYS A 1 81 ? -19.892 -7.966 20.283 1.00 53.12 81 LYS A CA 1
ATOM 640 C C . LYS A 1 81 ? -19.927 -9.322 20.995 1.00 53.12 81 LYS A C 1
ATOM 642 O O . LYS A 1 81 ? -20.981 -9.940 21.047 1.00 53.12 81 LYS A O 1
ATOM 647 N N . GLY A 1 82 ? -18.793 -9.791 21.520 1.00 46.56 82 GLY A N 1
ATOM 648 C CA . GLY A 1 82 ? -18.672 -11.053 22.266 1.00 46.56 82 GLY A CA 1
ATOM 649 C C . GLY A 1 82 ? -18.854 -10.927 23.784 1.00 46.56 82 GLY A C 1
ATOM 650 O O . GLY A 1 82 ? -18.614 -11.894 24.503 1.00 46.56 82 GLY A O 1
ATOM 651 N N . HIS A 1 83 ? -19.227 -9.744 24.276 1.00 44.38 83 HIS A N 1
ATOM 652 C CA . HIS A 1 83 ? -19.463 -9.457 25.694 1.00 44.38 83 HIS A CA 1
ATOM 653 C C . HIS A 1 83 ? -20.889 -8.917 25.904 1.00 44.38 83 HIS A C 1
ATOM 655 O O . HIS A 1 83 ? -21.088 -7.863 26.504 1.00 44.38 83 HIS A O 1
ATOM 661 N N . ALA A 1 84 ? -21.872 -9.624 25.342 1.00 43.75 84 ALA A N 1
ATOM 662 C CA . ALA A 1 84 ? -23.302 -9.404 25.539 1.00 43.75 84 ALA A CA 1
ATOM 663 C C . ALA A 1 84 ? -23.999 -10.753 25.741 1.00 43.75 84 ALA A C 1
ATOM 665 O O . ALA A 1 84 ? -23.653 -11.698 24.994 1.00 43.75 84 ALA A O 1
#

Sequence (84 aa):
MPHDQARRSPVKATEKQELRALSVDELREQAAAKREQLFRGRLSQAVEGQGLGMKGRVLRRDIARLETIIKEKSRSSESEKGHA